Protein AF-A0A945Z2A1-F1 (afdb_monomer_lite)

Sequence (69 aa):
MIYLVLPRGKNFGWGVCGKYLVKEISDIADVKYITESFGVEDIGDEYEFHFLKSKLLGNAEAKVISSDA

pLDDT: mean 82.95, std 12.5, range [51.72, 95.88]

Foldseek 3Di:
DEEDAAEQDCPDPPNDGSLVVQVVCVVVDQYAYHYDDDDCVRVVHDVSVVSNVVRHDDPVNVVVVVVVD

Structure (mmCIF, N/CA/C/O backbone):
data_AF-A0A945Z2A1-F1
#
_entry.id   AF-A0A945Z2A1-F1
#
loop_
_atom_site.group_PDB
_atom_site.id
_atom_site.type_symbol
_atom_site.label_atom_id
_atom_site.label_alt_id
_atom_site.label_comp_id
_atom_site.label_asym_id
_atom_site.label_entity_id
_atom_site.label_seq_id
_atom_site.pdbx_PDB_ins_code
_atom_site.Cartn_x
_atom_site.Cartn_y
_atom_site.Cartn_z
_atom_site.occupancy
_atom_site.B_iso_or_equiv
_atom_site.auth_seq_id
_atom_site.auth_comp_id
_atom_site.auth_asym_id
_atom_site.auth_atom_id
_atom_site.pdbx_PDB_model_num
ATOM 1 N N . MET A 1 1 ? -6.727 -3.420 12.340 1.00 88.00 1 MET A N 1
ATOM 2 C CA . MET A 1 1 ? -5.482 -2.819 11.828 1.00 88.00 1 MET A CA 1
ATOM 3 C C . MET A 1 1 ? -4.545 -3.945 11.431 1.00 88.00 1 MET A C 1
ATOM 5 O O . MET A 1 1 ? -4.291 -4.804 12.267 1.00 88.00 1 MET A O 1
ATOM 9 N N . ILE A 1 2 ? -4.084 -3.969 10.182 1.00 92.38 2 ILE A N 1
ATOM 10 C CA . ILE A 1 2 ? -3.154 -4.972 9.647 1.00 92.38 2 ILE A CA 1
ATOM 11 C C . ILE A 1 2 ? -1.870 -4.263 9.209 1.00 92.38 2 ILE A C 1
ATOM 13 O O . ILE A 1 2 ? -1.918 -3.302 8.444 1.00 92.38 2 ILE A O 1
ATOM 17 N N . TYR A 1 3 ? -0.721 -4.755 9.670 1.00 92.31 3 TYR A N 1
ATOM 18 C CA . TYR A 1 3 ? 0.590 -4.282 9.229 1.00 92.31 3 TYR A CA 1
ATOM 19 C C . TYR A 1 3 ? 1.144 -5.241 8.179 1.00 92.31 3 TYR A C 1
ATOM 21 O O . TYR A 1 3 ? 1.309 -6.430 8.446 1.00 92.31 3 TYR A O 1
ATOM 29 N N . LEU A 1 4 ? 1.429 -4.730 6.984 1.00 90.12 4 LEU A N 1
ATOM 30 C CA . LEU A 1 4 ? 2.009 -5.508 5.893 1.00 90.12 4 LEU A CA 1
ATOM 31 C C . LEU A 1 4 ? 3.477 -5.117 5.731 1.00 90.12 4 LEU A C 1
ATOM 33 O O . LEU A 1 4 ? 3.782 -4.043 5.217 1.00 90.12 4 LEU A O 1
ATOM 37 N N . VAL A 1 5 ? 4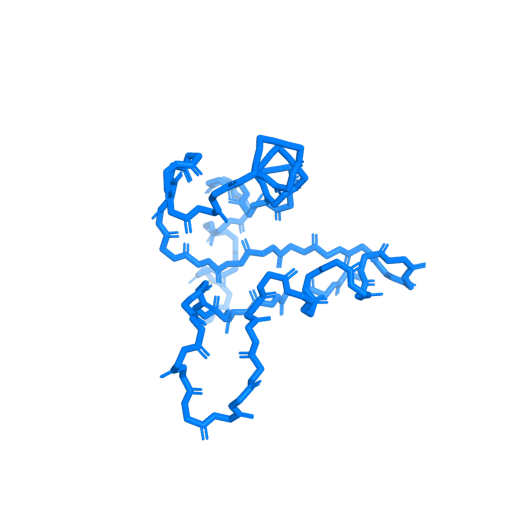.378 -5.995 6.175 1.00 89.69 5 VAL A N 1
ATOM 38 C CA . VAL A 1 5 ? 5.831 -5.844 6.007 1.00 89.69 5 VAL A CA 1
ATOM 39 C C . VAL A 1 5 ? 6.239 -6.598 4.753 1.00 89.69 5 VAL A C 1
ATOM 41 O O . VAL A 1 5 ? 6.555 -7.784 4.809 1.00 89.69 5 VAL A O 1
ATOM 44 N N . LEU A 1 6 ? 6.148 -5.935 3.603 1.00 86.50 6 LEU A N 1
ATOM 45 C CA . LEU A 1 6 ? 6.350 -6.574 2.308 1.00 86.50 6 LEU A CA 1
ATOM 46 C C . LEU A 1 6 ? 7.128 -5.658 1.372 1.00 86.50 6 LEU A C 1
ATOM 48 O O . LEU A 1 6 ? 6.819 -4.472 1.268 1.00 86.50 6 LEU A O 1
ATOM 52 N N . PRO A 1 7 ? 8.078 -6.197 0.609 1.00 81.50 7 PRO A N 1
ATOM 53 C CA . PRO A 1 7 ? 8.773 -5.399 -0.380 1.00 81.50 7 PRO A CA 1
ATOM 54 C C . PRO A 1 7 ? 7.852 -5.046 -1.563 1.00 81.50 7 PRO A C 1
ATOM 56 O O . PRO A 1 7 ? 6.903 -5.766 -1.888 1.00 81.50 7 PRO A O 1
ATOM 59 N N . ARG A 1 8 ? 8.135 -3.923 -2.231 1.00 75.25 8 ARG A N 1
ATOM 60 C CA . ARG A 1 8 ? 7.314 -3.392 -3.343 1.00 75.25 8 ARG A CA 1
ATOM 61 C C . ARG A 1 8 ? 7.550 -4.077 -4.679 1.00 75.25 8 ARG A C 1
ATOM 63 O O . ARG A 1 8 ? 6.748 -3.906 -5.589 1.00 75.25 8 ARG A O 1
ATOM 70 N N . GLY A 1 9 ? 8.677 -4.765 -4.843 1.00 67.25 9 GLY A N 1
ATOM 71 C CA . GLY A 1 9 ? 9.092 -5.290 -6.142 1.00 67.25 9 GLY A CA 1
ATOM 72 C C . GLY A 1 9 ? 8.196 -6.418 -6.659 1.00 67.25 9 GLY A C 1
ATOM 73 O O . GLY A 1 9 ? 7.478 -7.082 -5.912 1.00 67.25 9 GLY A O 1
ATOM 74 N N . LYS A 1 10 ? 8.263 -6.647 -7.974 1.00 58.84 10 LYS A N 1
ATOM 75 C CA . LYS A 1 10 ? 7.475 -7.670 -8.683 1.00 58.84 10 LYS A CA 1
ATOM 76 C C . LYS A 1 10 ? 7.984 -9.107 -8.464 1.00 58.84 10 LYS A C 1
ATOM 78 O O . LYS A 1 10 ? 7.224 -10.041 -8.674 1.00 58.84 10 LYS A O 1
ATOM 83 N N . ASN A 1 11 ? 9.235 -9.276 -8.018 1.00 57.81 11 ASN A N 1
ATOM 84 C CA . ASN A 1 11 ? 9.953 -10.559 -8.025 1.00 57.81 11 ASN A CA 1
ATOM 85 C C . ASN A 1 11 ? 10.521 -10.959 -6.651 1.00 57.81 11 ASN A C 1
ATOM 87 O O . ASN A 1 11 ? 11.656 -11.420 -6.556 1.00 57.81 11 ASN A O 1
ATOM 91 N N . PHE A 1 12 ? 9.763 -10.790 -5.572 1.00 59.25 12 PHE A N 1
ATOM 92 C CA . PHE A 1 12 ? 10.074 -11.529 -4.344 1.00 59.25 12 PHE A CA 1
ATOM 93 C C . PHE A 1 12 ? 9.475 -12.931 -4.498 1.00 59.25 12 PHE A C 1
ATOM 95 O O . PHE A 1 12 ? 8.434 -13.062 -5.132 1.00 59.25 12 PHE A O 1
ATOM 102 N N . GLY A 1 13 ? 10.154 -13.989 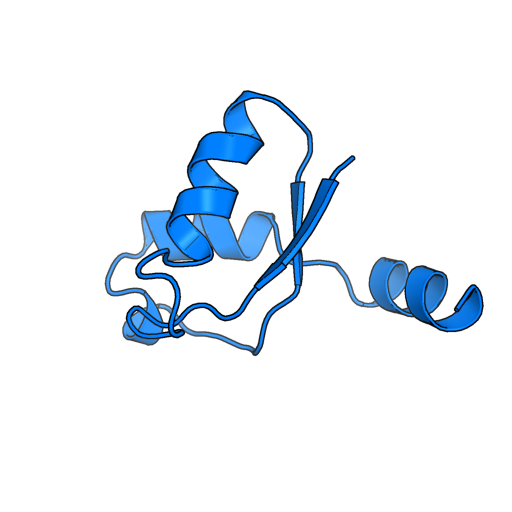-4.045 1.00 56.88 13 GLY A N 1
ATOM 103 C CA . GLY A 1 13 ? 9.999 -15.389 -4.504 1.00 56.88 13 GLY A CA 1
ATOM 104 C C . GLY A 1 13 ? 8.631 -16.083 -4.361 1.00 56.88 13 GLY A C 1
ATOM 105 O O . GLY A 1 13 ? 8.543 -17.288 -4.559 1.00 56.88 13 GLY A O 1
ATOM 106 N N . TRP A 1 14 ? 7.572 -15.347 -4.038 1.00 60.19 14 TRP A N 1
ATOM 107 C CA . TRP A 1 14 ? 6.185 -15.799 -3.925 1.00 60.19 14 TRP A CA 1
ATOM 108 C C . TRP A 1 14 ? 5.263 -15.363 -5.079 1.00 60.19 14 TRP A C 1
ATOM 110 O O . TRP A 1 14 ? 4.091 -15.718 -5.077 1.00 60.19 14 TRP A O 1
ATOM 120 N N . GLY A 1 15 ? 5.749 -14.587 -6.060 1.00 63.25 15 GLY A N 1
ATOM 121 C CA . GLY A 1 15 ? 4.924 -14.131 -7.193 1.00 63.25 15 GLY A CA 1
ATOM 122 C C . GLY A 1 15 ? 3.842 -13.105 -6.824 1.00 63.25 15 GLY A C 1
ATOM 123 O O . GLY A 1 15 ? 3.009 -12.764 -7.660 1.00 63.25 15 GLY A O 1
ATOM 124 N N . VAL A 1 16 ? 3.858 -12.593 -5.589 1.00 66.69 16 VAL A N 1
ATOM 125 C CA . VAL A 1 16 ? 2.924 -11.577 -5.103 1.00 66.69 16 VAL A CA 1
ATOM 126 C C . VAL A 1 16 ? 3.656 -10.249 -4.917 1.00 66.69 16 VAL A C 1
ATOM 128 O O . VAL A 1 16 ? 4.710 -10.168 -4.289 1.00 66.69 16 VAL A O 1
ATOM 131 N N . CYS A 1 17 ? 3.111 -9.173 -5.475 1.00 79.12 17 CYS A N 1
ATOM 132 C CA . CYS A 1 17 ? 3.668 -7.838 -5.293 1.00 79.12 17 CYS A CA 1
ATOM 133 C C . CYS A 1 17 ? 3.019 -7.193 -4.063 1.00 79.12 17 CYS A C 1
ATOM 135 O O . CYS A 1 17 ? 1.788 -7.141 -3.987 1.00 79.12 17 CYS A O 1
ATOM 137 N N . GLY A 1 18 ? 3.819 -6.683 -3.118 1.00 84.69 18 GLY A N 1
ATOM 138 C CA . GLY A 1 18 ? 3.306 -6.072 -1.884 1.00 84.69 18 GLY A CA 1
ATOM 139 C C . GLY A 1 18 ? 2.257 -4.988 -2.145 1.00 84.69 18 GLY A C 1
ATOM 140 O O . GLY A 1 18 ? 1.256 -4.917 -1.438 1.00 84.69 18 GLY A O 1
ATOM 141 N N . LYS A 1 19 ? 2.410 -4.228 -3.238 1.00 86.56 19 LYS A N 1
ATOM 142 C CA . LYS A 1 19 ? 1.454 -3.192 -3.648 1.00 86.56 19 LYS A CA 1
ATOM 143 C C . LYS A 1 19 ? 0.045 -3.717 -3.934 1.00 86.56 19 LYS A C 1
ATOM 145 O O . LYS A 1 19 ? -0.925 -3.056 -3.579 1.00 86.56 19 LYS A O 1
ATOM 150 N N . TYR A 1 20 ? -0.081 -4.906 -4.529 1.00 89.06 20 TYR A N 1
ATOM 151 C CA . TYR A 1 20 ? -1.390 -5.494 -4.817 1.00 89.06 20 TYR A CA 1
ATOM 152 C C . TYR A 1 20 ? -2.057 -5.976 -3.533 1.00 89.06 20 TYR A C 1
ATOM 154 O O . TYR A 1 20 ? -3.219 -5.669 -3.311 1.00 89.06 20 TYR A O 1
ATOM 162 N N . LEU A 1 21 ? -1.312 -6.622 -2.631 1.00 90.00 21 LEU A N 1
ATOM 163 C CA . LEU A 1 21 ? -1.862 -7.026 -1.333 1.00 90.00 21 LEU A CA 1
ATOM 164 C C . LEU A 1 21 ? -2.327 -5.835 -0.500 1.00 90.00 21 LEU A C 1
ATOM 166 O O . LEU A 1 21 ? -3.391 -5.894 0.106 1.00 90.00 21 LEU A O 1
ATOM 170 N N . VAL A 1 22 ? -1.561 -4.742 -0.491 1.00 92.44 22 VAL A N 1
ATOM 171 C CA . VAL A 1 22 ? -1.963 -3.513 0.203 1.00 92.44 22 VAL A CA 1
ATOM 172 C C . VAL A 1 22 ? -3.272 -2.974 -0.369 1.00 92.44 22 VAL A C 1
ATOM 174 O O . VAL A 1 22 ? -4.122 -2.556 0.411 1.00 92.44 22 VAL A O 1
ATOM 177 N N . LYS A 1 23 ? -3.462 -3.006 -1.695 1.00 91.69 23 LYS A N 1
ATOM 178 C CA . LYS A 1 23 ? -4.720 -2.594 -2.338 1.00 91.69 23 LYS A CA 1
ATOM 179 C C . LYS A 1 23 ? -5.886 -3.487 -1.921 1.00 91.69 23 LYS A C 1
ATOM 181 O O . LYS A 1 23 ? -6.814 -2.983 -1.306 1.00 91.69 23 LYS A O 1
ATOM 186 N N . GLU A 1 24 ? -5.793 -4.791 -2.167 1.00 92.31 24 GLU A N 1
ATOM 187 C CA . GLU A 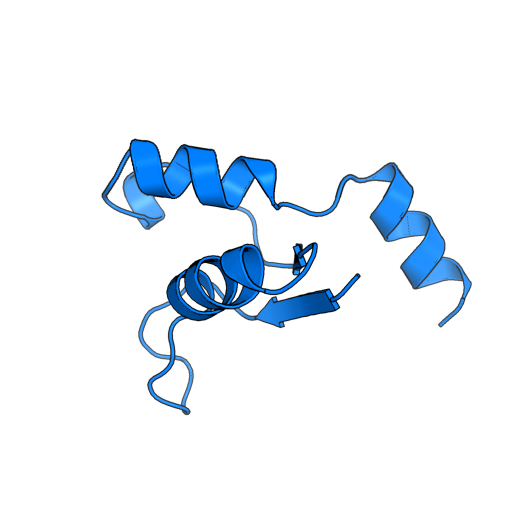1 24 ? -6.902 -5.725 -1.916 1.00 92.31 24 GLU A CA 1
ATOM 188 C C . GLU A 1 24 ? -7.297 -5.783 -0.431 1.00 92.31 24 GLU A C 1
ATOM 190 O O . GLU A 1 24 ? -8.474 -5.819 -0.085 1.00 92.31 24 GLU A O 1
ATOM 195 N N . ILE A 1 25 ? -6.322 -5.756 0.484 1.00 94.00 25 ILE A N 1
ATOM 196 C CA . ILE A 1 25 ? -6.606 -5.831 1.925 1.00 94.00 25 ILE A CA 1
ATOM 197 C C . ILE A 1 25 ? -7.160 -4.497 2.449 1.00 94.00 25 ILE A C 1
ATOM 199 O O . ILE A 1 25 ? -7.937 -4.507 3.404 1.00 94.00 25 ILE A O 1
ATOM 203 N N . SER A 1 26 ? -6.822 -3.360 1.823 1.00 94.94 26 SER A N 1
ATOM 204 C CA . SER A 1 26 ? -7.340 -2.043 2.234 1.00 94.94 26 SER A CA 1
ATOM 205 C C . SER A 1 26 ? -8.857 -1.914 2.092 1.00 94.94 26 SER A C 1
ATOM 207 O O . SER A 1 26 ? -9.446 -1.080 2.777 1.00 94.94 26 SER A O 1
ATOM 209 N N . ASP A 1 27 ? -9.485 -2.730 1.242 1.00 94.62 27 ASP A N 1
ATOM 210 C CA . ASP A 1 27 ? -10.944 -2.760 1.087 1.00 94.62 27 ASP A CA 1
ATOM 211 C C . ASP A 1 27 ? -11.638 -3.533 2.223 1.00 94.62 27 ASP A C 1
ATOM 213 O O . ASP A 1 27 ? -12.842 -3.396 2.436 1.00 94.62 27 ASP A O 1
ATOM 217 N N . ILE A 1 28 ? -10.882 -4.338 2.977 1.00 95.88 28 ILE A N 1
ATOM 218 C CA . ILE A 1 28 ? -11.396 -5.236 4.021 1.00 95.88 28 ILE A CA 1
ATOM 219 C C . ILE A 1 28 ? -11.024 -4.727 5.420 1.00 95.88 28 ILE A C 1
ATOM 221 O O . ILE A 1 28 ? -11.783 -4.899 6.375 1.00 95.88 28 ILE A O 1
ATOM 225 N N . ALA A 1 29 ? -9.849 -4.114 5.568 1.00 94.75 29 ALA A N 1
ATOM 226 C CA . ALA A 1 29 ? -9.323 -3.665 6.848 1.00 94.75 29 ALA A CA 1
ATOM 227 C C . ALA A 1 29 ? -8.464 -2.404 6.706 1.00 94.75 29 ALA A C 1
ATOM 229 O O . ALA A 1 29 ? -7.920 -2.105 5.648 1.00 94.75 29 ALA A O 1
ATOM 230 N N . ASP A 1 30 ? -8.275 -1.693 7.818 1.00 93.38 30 ASP A N 1
ATOM 231 C CA . ASP A 1 30 ? -7.268 -0.637 7.879 1.00 93.38 30 ASP A CA 1
ATOM 232 C C . ASP A 1 30 ? -5.857 -1.242 7.808 1.00 93.38 30 ASP A C 1
ATOM 234 O O . ASP A 1 30 ? -5.524 -2.141 8.594 1.00 93.38 30 ASP A O 1
ATOM 238 N N . VAL A 1 31 ? -5.056 -0.761 6.855 1.00 94.62 31 VAL A N 1
ATOM 239 C CA . VAL A 1 31 ? -3.752 -1.315 6.474 1.00 94.62 31 VAL A CA 1
ATOM 240 C C . VAL A 1 31 ? -2.666 -0.263 6.633 1.00 94.62 31 VAL A C 1
ATOM 242 O O . VAL A 1 31 ? -2.769 0.843 6.100 1.00 94.62 31 VAL A O 1
ATOM 245 N N . LYS A 1 32 ? -1.570 -0.666 7.279 1.00 94.44 32 LYS A N 1
ATOM 246 C CA . LYS A 1 32 ? -0.306 0.069 7.297 1.00 94.44 32 LYS A CA 1
ATOM 247 C C . LYS A 1 32 ? 0.747 -0.702 6.520 1.00 94.44 32 LYS A C 1
ATOM 249 O O . LYS A 1 32 ? 1.024 -1.868 6.805 1.00 94.44 32 LYS A O 1
ATOM 254 N N . TYR A 1 33 ? 1.333 -0.038 5.538 1.00 92.38 33 TYR A N 1
ATOM 255 C CA . TYR A 1 33 ? 2.337 -0.601 4.661 1.00 92.38 33 TYR A CA 1
ATOM 256 C C . TYR A 1 33 ? 3.741 -0.241 5.149 1.00 92.38 33 TYR A C 1
ATOM 258 O O . TYR A 1 33 ? 4.078 0.934 5.305 1.00 92.38 33 TYR A O 1
ATOM 266 N N . ILE A 1 34 ? 4.554 -1.265 5.399 1.00 91.44 34 ILE A N 1
ATOM 267 C CA . ILE A 1 34 ? 5.939 -1.143 5.843 1.00 91.44 34 ILE A CA 1
ATOM 268 C C . ILE A 1 34 ? 6.821 -1.705 4.734 1.00 91.44 34 ILE A C 1
ATOM 270 O O . ILE A 1 34 ? 6.803 -2.900 4.439 1.00 91.44 34 ILE A O 1
ATOM 274 N N . THR A 1 35 ? 7.581 -0.818 4.105 1.00 88.69 35 THR A N 1
ATOM 275 C CA . THR A 1 35 ? 8.452 -1.137 2.978 1.00 88.69 35 THR A CA 1
ATOM 276 C C . THR A 1 35 ? 9.565 -0.095 2.854 1.00 88.69 35 THR A C 1
ATOM 278 O O . THR A 1 35 ? 9.492 0.979 3.449 1.00 88.69 35 THR A O 1
ATOM 281 N N . GLU A 1 36 ? 10.583 -0.395 2.050 1.00 85.62 36 GLU A N 1
ATOM 282 C CA . GLU A 1 36 ? 11.577 0.576 1.583 1.00 85.62 36 GLU A CA 1
ATOM 283 C C . GLU A 1 36 ? 10.936 1.796 0.887 1.00 85.62 36 GLU A C 1
ATOM 285 O O . GLU A 1 36 ? 9.861 1.686 0.288 1.00 85.62 36 GLU A O 1
ATOM 290 N N . SER A 1 37 ? 11.620 2.943 0.948 1.00 86.69 37 SER A N 1
ATOM 291 C CA . SER A 1 37 ? 11.219 4.199 0.299 1.00 86.69 37 SER A CA 1
ATOM 292 C C . SER A 1 37 ? 10.998 4.041 -1.204 1.00 86.69 37 SER A C 1
ATOM 294 O O . SER A 1 37 ? 11.707 3.271 -1.850 1.00 86.69 37 SER A O 1
ATOM 296 N N . PHE A 1 38 ? 10.063 4.812 -1.763 1.00 88.06 38 PHE A N 1
ATOM 297 C CA . PHE A 1 38 ? 9.749 4.756 -3.188 1.00 88.06 38 PHE A CA 1
ATOM 298 C C . PHE A 1 38 ? 9.235 6.063 -3.773 1.00 88.06 38 PHE A C 1
ATOM 300 O O . PHE A 1 38 ? 8.613 6.867 -3.071 1.00 88.06 38 PHE A O 1
ATOM 307 N N . GLY A 1 39 ? 9.480 6.227 -5.070 1.00 88.38 39 GLY A N 1
ATOM 308 C CA . GLY A 1 39 ? 8.964 7.294 -5.919 1.00 88.38 39 GLY A CA 1
ATOM 309 C C . GLY A 1 39 ? 7.853 6.822 -6.860 1.00 88.38 39 GLY A C 1
ATOM 310 O O . GLY A 1 39 ? 7.479 5.647 -6.889 1.00 88.38 39 GLY A O 1
ATOM 311 N N . VAL A 1 40 ? 7.309 7.760 -7.638 1.00 90.81 40 VAL A N 1
ATOM 312 C CA . VAL A 1 40 ? 6.296 7.475 -8.672 1.00 90.81 40 VAL A CA 1
ATOM 313 C C . VAL A 1 40 ? 6.894 6.575 -9.756 1.00 90.81 40 VAL A C 1
ATOM 315 O O . VAL A 1 40 ? 6.235 5.659 -10.241 1.00 90.81 40 VAL A O 1
ATOM 318 N N . GLU A 1 41 ? 8.166 6.790 -10.082 1.00 89.38 41 GLU A N 1
ATOM 319 C CA . GLU A 1 41 ? 8.966 6.049 -11.054 1.00 89.38 41 GLU A CA 1
ATOM 320 C C . GLU A 1 41 ? 9.089 4.555 -10.731 1.00 89.38 41 GLU A C 1
ATOM 322 O O . GLU A 1 41 ? 9.109 3.731 -11.644 1.00 89.38 41 GLU A O 1
ATOM 327 N N . ASP A 1 42 ? 9.095 4.189 -9.447 1.00 84.88 42 ASP A N 1
ATOM 328 C CA . ASP A 1 42 ? 9.151 2.788 -9.027 1.00 84.88 42 ASP A CA 1
ATOM 329 C C . ASP A 1 42 ? 7.805 2.071 -9.202 1.00 84.88 42 ASP A C 1
ATOM 331 O O . ASP A 1 42 ? 7.749 0.845 -9.334 1.00 84.88 42 ASP A O 1
ATOM 335 N N . ILE A 1 43 ? 6.707 2.828 -9.141 1.00 86.50 43 ILE A N 1
ATOM 336 C CA . ILE A 1 43 ? 5.342 2.302 -9.231 1.00 86.50 43 ILE A CA 1
ATOM 337 C C . ILE A 1 43 ? 4.874 2.275 -10.688 1.00 86.50 43 ILE A C 1
ATOM 339 O O . ILE A 1 43 ? 4.225 1.310 -11.101 1.00 86.50 43 ILE A O 1
ATOM 343 N N . GLY A 1 44 ? 5.247 3.296 -11.464 1.00 85.94 44 GLY A N 1
ATOM 344 C CA . GLY A 1 44 ? 4.852 3.490 -12.860 1.00 85.94 44 GLY A CA 1
ATOM 345 C C . GLY A 1 44 ? 3.441 4.057 -13.040 1.00 85.94 44 GLY A C 1
ATOM 346 O O . GLY A 1 44 ? 2.994 4.182 -14.175 1.00 85.94 44 GLY A O 1
ATOM 347 N N . ASP A 1 45 ? 2.753 4.390 -11.943 1.00 89.62 45 ASP A N 1
ATO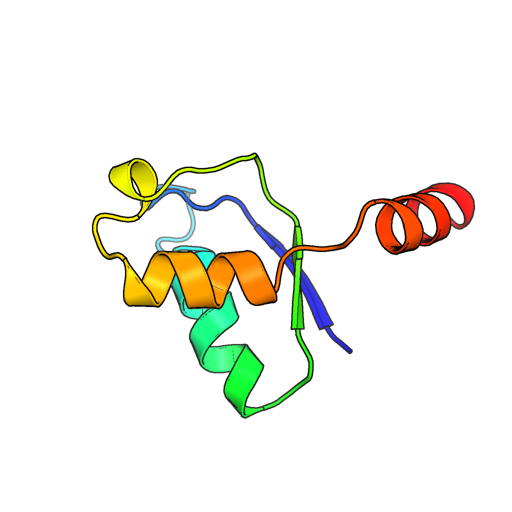M 348 C CA . ASP A 1 45 ? 1.407 4.965 -11.924 1.00 89.62 45 ASP A CA 1
ATOM 349 C C . ASP A 1 45 ? 1.261 5.938 -10.739 1.00 89.62 45 ASP A C 1
ATOM 351 O O . ASP A 1 45 ? 1.582 5.605 -9.594 1.00 89.62 45 ASP A O 1
ATOM 355 N N . GLU A 1 46 ? 0.802 7.158 -11.021 1.00 93.31 46 GLU A N 1
ATOM 356 C CA . GLU A 1 46 ? 0.723 8.253 -10.046 1.00 93.31 46 GLU A CA 1
ATOM 357 C C 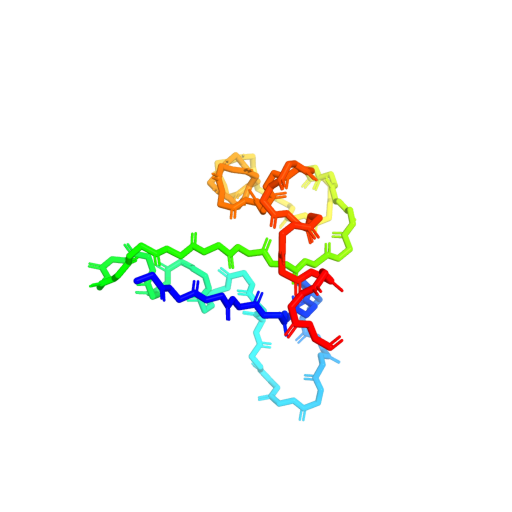. GLU A 1 46 ? -0.392 8.045 -9.009 1.00 93.31 46 GLU A C 1
ATOM 359 O O . GLU A 1 46 ? -0.194 8.297 -7.817 1.00 93.31 46 GLU A O 1
ATOM 364 N N . TYR A 1 47 ? -1.549 7.520 -9.420 1.00 93.81 47 TYR A N 1
ATOM 365 C CA . TYR A 1 47 ? -2.659 7.250 -8.504 1.00 93.81 47 TYR A CA 1
ATOM 366 C C . TYR A 1 47 ? -2.327 6.096 -7.562 1.00 93.81 47 TYR A C 1
ATOM 368 O O . TYR A 1 47 ? -2.580 6.176 -6.357 1.00 93.81 47 TYR A O 1
ATOM 376 N N . GLU A 1 48 ? -1.714 5.039 -8.092 1.00 91.31 48 GLU A N 1
ATOM 377 C CA . GLU A 1 48 ? -1.224 3.915 -7.304 1.00 91.31 48 GLU A CA 1
ATOM 378 C C . GLU A 1 48 ? -0.130 4.370 -6.331 1.00 91.31 48 GLU A C 1
ATOM 380 O O . GLU A 1 48 ? -0.150 3.980 -5.163 1.00 91.31 48 GLU A O 1
ATOM 385 N N . PHE A 1 49 ? 0.774 5.254 -6.761 1.00 92.62 49 PHE A N 1
ATOM 386 C CA . PHE A 1 49 ? 1.769 5.857 -5.878 1.00 92.62 49 PHE A CA 1
ATOM 387 C C . PHE A 1 49 ? 1.119 6.602 -4.708 1.00 92.62 49 PHE A C 1
ATOM 389 O O . PHE A 1 49 ? 1.460 6.339 -3.552 1.00 92.62 49 PHE A O 1
ATOM 396 N N . HIS A 1 50 ? 0.172 7.503 -4.978 1.00 94.94 50 HIS A N 1
ATOM 397 C CA . HIS A 1 50 ? -0.495 8.272 -3.927 1.00 94.94 50 HIS A CA 1
ATOM 398 C C . HIS A 1 50 ? -1.286 7.378 -2.974 1.00 94.94 50 HIS A C 1
ATOM 400 O O . HIS A 1 50 ? -1.236 7.585 -1.758 1.00 94.94 50 HIS A O 1
ATOM 406 N N . PHE A 1 51 ? -1.951 6.351 -3.506 1.00 94.81 51 PHE A N 1
ATOM 407 C CA . PHE A 1 51 ? -2.631 5.349 -2.698 1.00 94.81 51 PHE A CA 1
ATOM 408 C C . PHE A 1 51 ? -1.653 4.647 -1.749 1.00 94.81 51 PHE A C 1
ATOM 410 O O . PHE A 1 51 ? -1.846 4.689 -0.535 1.00 94.81 51 PHE A O 1
ATOM 417 N N . LEU A 1 52 ? -0.565 4.067 -2.263 1.00 92.69 52 LEU A N 1
ATOM 418 C CA . LEU A 1 52 ? 0.412 3.347 -1.440 1.00 92.69 52 LEU A CA 1
ATOM 419 C C . LEU A 1 52 ? 1.091 4.269 -0.423 1.00 92.69 52 LEU A C 1
ATOM 421 O O . LEU A 1 52 ? 1.292 3.880 0.726 1.00 92.69 52 LEU A O 1
ATOM 425 N N . LYS A 1 53 ? 1.396 5.511 -0.818 1.00 93.25 53 LYS A N 1
ATOM 426 C CA . LYS A 1 53 ? 1.986 6.524 0.063 1.00 93.25 53 LYS A CA 1
ATOM 427 C C . LYS A 1 53 ? 1.054 6.899 1.213 1.00 93.25 53 LYS A C 1
ATOM 429 O O . LYS A 1 53 ? 1.533 7.108 2.321 1.00 93.25 53 LYS A O 1
ATOM 434 N N . SER A 1 54 ? -0.260 6.923 0.984 1.00 94.25 54 SER A N 1
ATOM 435 C CA . SER A 1 54 ? -1.251 7.154 2.047 1.00 94.25 54 SER A CA 1
ATOM 436 C C . SER A 1 54 ? -1.312 6.021 3.078 1.00 94.25 54 SER A C 1
ATOM 438 O O . SER A 1 54 ? -1.738 6.244 4.209 1.00 94.25 54 SER A O 1
ATOM 440 N N . LYS A 1 55 ? -0.871 4.813 2.702 1.00 94.25 55 LYS A N 1
ATOM 441 C CA . LYS A 1 55 ? -0.836 3.632 3.572 1.00 94.25 55 LYS A CA 1
ATOM 442 C C . LYS A 1 55 ? 0.492 3.462 4.303 1.00 94.25 55 LYS A C 1
ATOM 444 O O . LYS A 1 55 ? 0.579 2.589 5.160 1.00 94.25 55 LYS A O 1
ATOM 449 N N . LEU A 1 56 ? 1.518 4.258 3.996 1.00 92.56 56 LEU A N 1
ATOM 450 C CA . LEU A 1 56 ? 2.816 4.146 4.658 1.00 92.56 56 LEU A CA 1
ATOM 451 C C . LEU A 1 56 ? 2.698 4.361 6.167 1.00 92.56 56 LEU A C 1
ATOM 453 O O . LEU A 1 56 ? 2.005 5.266 6.638 1.00 92.56 56 LEU A O 1
ATOM 457 N N . LEU A 1 57 ? 3.414 3.531 6.923 1.00 87.50 57 LEU A N 1
ATOM 458 C CA . LEU A 1 57 ? 3.534 3.711 8.361 1.00 87.50 57 LEU A CA 1
ATOM 459 C C . LEU A 1 57 ? 4.245 5.036 8.667 1.00 87.50 57 LEU A C 1
ATOM 461 O O . LEU A 1 57 ? 5.347 5.290 8.177 1.00 87.50 57 LEU A O 1
ATOM 465 N N . GLY A 1 58 ? 3.625 5.882 9.492 1.00 79.75 58 GLY A N 1
ATOM 466 C CA . GLY A 1 58 ? 4.241 7.135 9.918 1.00 79.75 58 GLY A CA 1
ATOM 467 C C . GLY A 1 58 ? 5.405 6.901 10.887 1.00 79.75 58 GLY A C 1
ATOM 468 O O . GLY A 1 58 ? 5.389 5.964 11.683 1.00 79.75 58 GLY A O 1
ATOM 469 N N . ASN A 1 59 ? 6.392 7.803 10.897 1.00 69.38 59 ASN A N 1
ATOM 470 C CA . ASN A 1 59 ? 7.579 7.704 11.767 1.00 69.38 59 ASN A CA 1
ATOM 471 C C . ASN A 1 59 ? 7.257 7.616 13.272 1.00 69.38 59 ASN A C 1
ATOM 473 O O . ASN A 1 59 ? 8.035 7.044 14.033 1.00 69.38 59 ASN A O 1
ATOM 477 N N . ALA A 1 60 ? 6.141 8.200 13.718 1.00 69.62 60 ALA A N 1
ATOM 478 C CA . ALA A 1 60 ? 5.703 8.110 15.110 1.00 69.62 60 ALA A CA 1
ATOM 479 C C . ALA A 1 60 ? 5.163 6.710 15.450 1.00 69.62 60 ALA A C 1
ATOM 481 O O . ALA A 1 60 ? 5.511 6.158 16.487 1.00 69.62 60 ALA A O 1
ATOM 482 N N . GLU A 1 61 ? 4.376 6.117 14.548 1.00 72.06 61 GLU A N 1
ATOM 483 C CA . GLU A 1 61 ? 3.805 4.774 14.710 1.00 72.06 61 GLU A CA 1
ATOM 484 C C . GLU A 1 61 ? 4.894 3.692 14.609 1.00 72.06 61 GLU A C 1
ATOM 486 O O . GLU A 1 61 ? 4.893 2.737 15.380 1.00 72.06 61 GLU A O 1
ATOM 491 N N . ALA A 1 62 ? 5.884 3.879 13.727 1.00 71.50 62 ALA A N 1
ATOM 492 C CA . ALA A 1 62 ? 7.029 2.976 13.588 1.00 71.50 62 ALA A CA 1
ATOM 493 C C . ALA A 1 62 ? 7.850 2.837 14.878 1.00 71.50 62 ALA A C 1
ATOM 495 O O . ALA A 1 62 ? 8.275 1.734 15.219 1.00 71.50 62 ALA A O 1
ATOM 496 N N . LYS A 1 63 ? 8.039 3.937 15.619 1.00 67.50 63 LYS A N 1
ATOM 497 C CA . LYS A 1 63 ? 8.782 3.920 16.888 1.00 67.50 63 LYS A CA 1
ATOM 498 C C . LYS A 1 63 ? 8.083 3.096 17.966 1.00 67.50 63 LYS A C 1
ATOM 500 O O . LYS A 1 63 ? 8.769 2.370 18.675 1.00 67.50 63 LYS A O 1
ATOM 505 N N . VAL A 1 64 ? 6.753 3.179 18.048 1.00 72.56 64 VAL A N 1
ATOM 506 C CA . VAL A 1 64 ? 5.948 2.412 19.015 1.00 72.56 64 VAL A CA 1
ATOM 507 C C . VAL A 1 64 ? 6.063 0.911 18.744 1.00 72.56 64 VAL A C 1
ATOM 509 O O . VAL A 1 64 ? 6.308 0.134 19.655 1.00 72.56 64 VAL A O 1
ATOM 512 N N . ILE A 1 65 ? 5.993 0.496 17.476 1.00 69.50 65 ILE A N 1
ATOM 513 C CA . ILE A 1 65 ? 6.136 -0.925 17.117 1.00 69.50 65 ILE A CA 1
ATOM 514 C C . ILE A 1 65 ? 7.541 -1.446 17.454 1.00 69.50 65 ILE A C 1
ATOM 516 O O . ILE A 1 65 ? 7.680 -2.575 17.910 1.00 69.50 65 ILE A O 1
ATOM 520 N N . SER A 1 66 ? 8.586 -0.636 17.253 1.00 63.66 66 SER A N 1
ATOM 521 C CA . SER A 1 66 ? 9.965 -1.041 17.560 1.00 63.66 66 SER A CA 1
ATOM 522 C C . SER A 1 66 ? 10.310 -1.049 19.051 1.00 63.66 66 SER A C 1
ATOM 524 O O . SER A 1 66 ? 11.283 -1.689 19.427 1.00 63.66 66 SER A O 1
ATOM 526 N N . SER A 1 67 ? 9.569 -0.315 19.890 1.00 65.75 67 SER A N 1
ATOM 527 C CA . SER A 1 67 ? 9.799 -0.290 21.342 1.00 65.75 67 SER A CA 1
ATOM 528 C C . SER A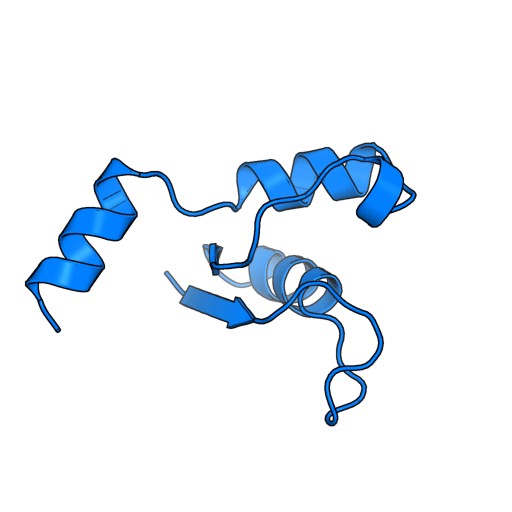 1 67 ? 9.139 -1.450 22.081 1.00 65.75 67 SER A C 1
ATOM 530 O O . SER A 1 67 ? 9.524 -1.732 23.212 1.00 65.75 67 SER A O 1
ATOM 532 N N . ASP A 1 68 ? 8.167 -2.101 21.442 1.00 58.28 68 ASP A N 1
ATOM 533 C CA . ASP A 1 68 ? 7.386 -3.203 22.010 1.00 58.28 68 ASP A CA 1
ATOM 534 C C . ASP A 1 68 ? 7.876 -4.588 21.528 1.00 58.28 68 ASP A C 1
ATOM 536 O O . ASP A 1 68 ? 7.268 -5.605 21.871 1.00 58.28 68 ASP A O 1
ATOM 540 N N . ALA A 1 69 ? 8.948 -4.627 20.723 1.00 51.72 69 ALA A N 1
ATOM 541 C CA . ALA A 1 69 ? 9.522 -5.824 20.099 1.00 51.72 69 ALA A CA 1
ATOM 542 C C . ALA A 1 69 ? 10.814 -6.305 20.777 1.00 51.72 69 ALA A C 1
ATOM 544 O O . ALA A 1 69 ? 11.615 -5.451 21.224 1.00 51.72 69 ALA A O 1
#

Radius of gyration: 12.2 Å; chains: 1; bounding box: 23×24×35 Å

Secondary structure (DSSP, 8-state):
-EEEE---STTSTTS--HHHHHHHHHTTS-EEEE-----HHHHS-HHHHHHHHHTBPPHHHHHHHHH--